Protein AF-A0A6A4HD79-F1 (afdb_monomer_lite)

Sequence (95 aa):
CPKLGIQPFVKSMCDAEGIAFKPYLSTQLSTAFDLYMAILNGVCLCVQKTLGREGPNWRMLNCCPACQYRLDGEEELDVRMLACMDGNNSLRRVE

Foldseek 3Di:
DPPDDLQVVQVVVCVVVVHDDDPVSSVVVVVVVVVVVVVVVVVVVVVCVVVVQPDPCSCVCPPDCVQNPDDVPDDDDPDSHDDDDPVCVVVVVPD

pLDDT: mean 85.29, std 13.97, range [38.59, 98.06]

Radius of gyration: 21.61 Å; chains: 1; bounding box: 38×23×62 Å

Secondary structure (DSSP, 8-state):
-----HHHHHHHHHHHTT----HHHHHHHHHHHHHHHHHHHHHHHHHHHHTT--STTHHHHTS-HHHH---TT----SS-------TT-GGGS--

Structure (mmCIF, N/CA/C/O backbone):
data_AF-A0A6A4HD79-F1
#
_entry.id   AF-A0A6A4HD79-F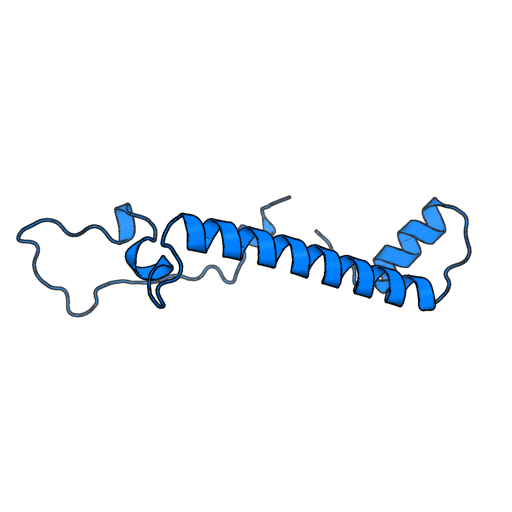1
#
loop_
_atom_site.group_PDB
_atom_site.id
_atom_site.type_symbol
_atom_site.label_atom_id
_atom_site.label_alt_id
_atom_site.label_comp_id
_atom_site.label_asym_id
_atom_site.label_entity_id
_atom_site.label_seq_id
_atom_site.pdbx_PDB_ins_code
_atom_site.Cartn_x
_atom_site.Cartn_y
_atom_site.Cartn_z
_atom_site.occupancy
_atom_site.B_iso_or_equiv
_atom_site.auth_seq_id
_atom_site.auth_comp_id
_atom_site.auth_asym_id
_atom_site.auth_atom_id
_atom_site.pdbx_PDB_model_num
ATOM 1 N N . CYS A 1 1 ? 12.528 -9.905 2.453 1.00 44.22 1 CYS A N 1
ATOM 2 C CA . CYS A 1 1 ? 12.253 -9.327 1.125 1.00 44.22 1 CYS A CA 1
ATOM 3 C C . CYS A 1 1 ? 13.173 -8.121 0.902 1.00 44.22 1 CYS A C 1
ATOM 5 O O . CYS A 1 1 ? 13.123 -7.205 1.726 1.00 44.22 1 CYS A O 1
ATOM 7 N N . PRO A 1 2 ? 14.087 -8.125 -0.088 1.00 47.16 2 PRO A N 1
ATOM 8 C CA . PRO A 1 2 ? 14.921 -6.956 -0.349 1.00 47.16 2 PRO A CA 1
ATOM 9 C C . PRO A 1 2 ? 14.013 -5.777 -0.709 1.00 47.16 2 PRO A C 1
ATOM 11 O O . PRO A 1 2 ? 13.138 -5.902 -1.562 1.00 47.16 2 PRO A O 1
ATOM 14 N N . LYS A 1 3 ? 14.203 -4.628 -0.050 1.00 57.09 3 LYS A N 1
ATOM 15 C CA . LYS A 1 3 ? 13.548 -3.381 -0.458 1.00 57.09 3 LYS A CA 1
ATOM 16 C C . LYS A 1 3 ? 14.208 -2.905 -1.744 1.00 57.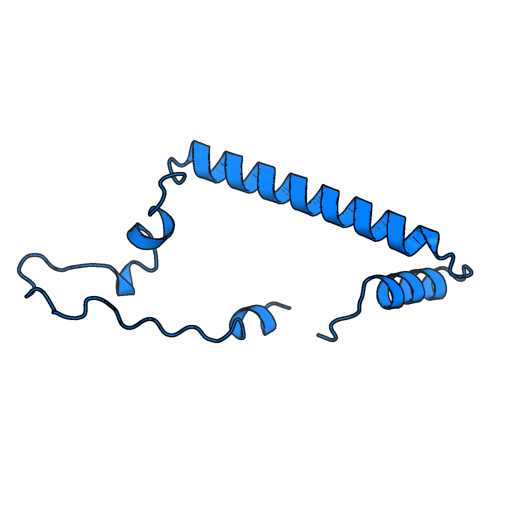09 3 LYS A C 1
ATOM 18 O O . LYS A 1 3 ? 15.135 -2.100 -1.718 1.00 57.09 3 LYS A O 1
ATOM 23 N N . LEU A 1 4 ? 13.768 -3.464 -2.863 1.00 66.50 4 LEU A N 1
ATOM 24 C CA . LEU A 1 4 ? 14.149 -2.972 -4.172 1.00 66.50 4 LEU A CA 1
ATOM 25 C C . LEU A 1 4 ? 13.480 -1.610 -4.346 1.00 66.50 4 LEU A C 1
ATOM 27 O O . LEU A 1 4 ? 12.260 -1.489 -4.276 1.00 66.50 4 LEU A O 1
ATOM 31 N N . GLY A 1 5 ? 14.288 -0.567 -4.531 1.00 84.25 5 GLY A N 1
ATOM 32 C CA . GLY A 1 5 ? 13.762 0.707 -5.007 1.00 84.25 5 GLY A CA 1
ATOM 33 C C . GLY A 1 5 ? 13.075 0.530 -6.366 1.00 84.25 5 GLY A C 1
ATOM 34 O O . GLY A 1 5 ? 13.350 -0.426 -7.093 1.00 84.25 5 GLY A O 1
ATOM 35 N N . ILE A 1 6 ? 12.226 1.485 -6.746 1.00 89.00 6 ILE A N 1
ATOM 36 C CA . ILE A 1 6 ? 11.522 1.466 -8.040 1.00 89.00 6 ILE A CA 1
ATOM 37 C C . ILE A 1 6 ? 12.492 1.244 -9.206 1.00 89.00 6 ILE A C 1
ATOM 39 O O . ILE A 1 6 ? 12.239 0.422 -10.075 1.00 89.00 6 ILE A O 1
ATOM 43 N N . GLN A 1 7 ? 13.643 1.918 -9.208 1.00 90.12 7 GLN A N 1
ATOM 44 C CA . GLN A 1 7 ? 14.604 1.807 -10.303 1.00 90.12 7 GLN A CA 1
ATOM 45 C C . GLN A 1 7 ? 15.224 0.404 -10.466 1.00 90.12 7 GLN A C 1
ATOM 47 O O . GLN A 1 7 ? 15.181 -0.106 -11.585 1.00 90.12 7 GLN A O 1
ATOM 52 N N . PRO A 1 8 ? 15.813 -0.243 -9.436 1.00 91.75 8 PRO A N 1
ATOM 53 C CA . PRO A 1 8 ? 16.308 -1.612 -9.587 1.00 91.75 8 PRO A CA 1
ATOM 54 C C . PRO A 1 8 ? 15.192 -2.613 -9.914 1.00 91.75 8 PRO A C 1
ATOM 56 O O . PRO A 1 8 ? 15.436 -3.539 -10.681 1.00 91.75 8 PRO A O 1
ATOM 59 N N . PHE A 1 9 ? 13.966 -2.396 -9.427 1.00 92.56 9 PHE A N 1
ATOM 60 C CA . PHE A 1 9 ? 12.816 -3.208 -9.824 1.00 92.56 9 PHE A CA 1
ATOM 61 C C . PHE A 1 9 ? 12.499 -3.060 -11.324 1.00 92.56 9 PHE A C 1
ATOM 63 O O . PHE A 1 9 ? 12.439 -4.049 -12.048 1.00 92.56 9 PHE A O 1
ATOM 70 N N . VAL A 1 10 ? 12.405 -1.830 -11.836 1.00 94.94 10 VAL A N 1
ATOM 71 C CA . VAL A 1 10 ? 12.150 -1.567 -13.266 1.00 94.94 10 VAL A CA 1
ATOM 72 C C . VAL A 1 10 ? 13.266 -2.114 -14.150 1.00 94.94 10 VAL A C 1
ATOM 74 O O . VAL A 1 10 ? 12.981 -2.661 -15.211 1.00 94.94 10 VAL A O 1
ATOM 77 N N . LYS A 1 11 ? 14.528 -2.012 -13.714 1.00 94.81 11 LYS A N 1
ATOM 78 C CA . LYS A 1 11 ? 15.660 -2.629 -14.417 1.00 94.81 11 LYS A CA 1
ATOM 79 C C . LYS A 1 11 ? 15.497 -4.141 -14.523 1.00 94.81 11 LYS A C 1
ATOM 81 O O . LYS A 1 11 ? 15.602 -4.649 -15.627 1.00 94.81 11 LYS A O 1
ATOM 86 N N . SER A 1 12 ? 15.132 -4.826 -13.435 1.00 94.50 12 SER A N 1
ATOM 87 C CA . SER A 1 12 ? 14.900 -6.276 -13.489 1.00 94.50 12 SER A CA 1
ATOM 88 C C . SER A 1 12 ? 13.782 -6.673 -14.462 1.00 94.50 12 SER A C 1
ATOM 90 O O . SER A 1 12 ? 13.919 -7.675 -15.155 1.00 94.50 12 SER A O 1
ATOM 92 N N . MET A 1 13 ? 12.722 -5.863 -14.586 1.00 94.69 13 MET A N 1
ATOM 93 C CA . MET A 1 13 ? 11.688 -6.081 -15.606 1.00 94.69 13 MET A CA 1
ATOM 94 C C . MET A 1 13 ? 12.227 -5.859 -17.023 1.00 94.69 13 MET A C 1
ATOM 96 O O . MET A 1 13 ? 11.946 -6.647 -17.913 1.00 94.69 13 MET A O 1
ATOM 100 N N . CYS A 1 14 ? 13.027 -4.811 -17.239 1.00 96.50 14 CYS A N 1
ATOM 101 C CA . CYS A 1 14 ? 13.645 -4.559 -18.542 1.00 96.50 14 CYS A CA 1
ATOM 102 C C . CYS A 1 14 ? 14.579 -5.706 -18.956 1.00 96.50 14 CYS A C 1
ATOM 104 O O . CYS A 1 14 ? 14.519 -6.162 -20.095 1.00 96.50 14 CYS A O 1
ATOM 106 N N . ASP A 1 15 ? 15.394 -6.194 -18.018 1.00 96.38 15 ASP A N 1
ATOM 107 C CA . ASP A 1 15 ? 16.320 -7.305 -18.234 1.00 96.38 15 ASP A CA 1
ATOM 108 C C . ASP A 1 15 ? 15.562 -8.605 -18.559 1.00 96.38 15 ASP A C 1
ATOM 110 O O . ASP A 1 15 ? 15.962 -9.334 -19.466 1.00 96.38 15 ASP A O 1
ATOM 114 N N . ALA A 1 16 ? 14.443 -8.870 -17.871 1.00 96.69 16 ALA A N 1
ATOM 115 C CA . ALA A 1 16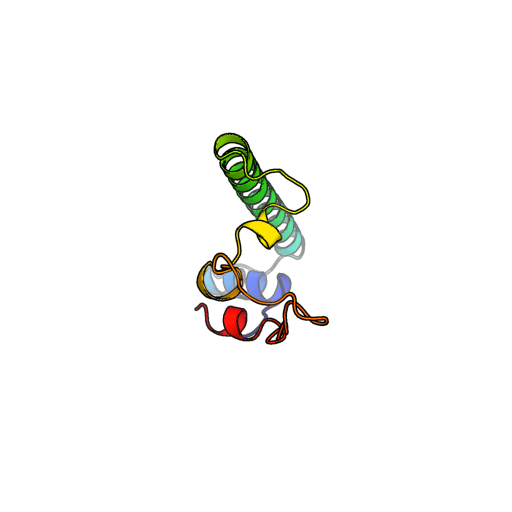 ? 13.585 -10.029 -18.130 1.00 96.69 16 ALA A CA 1
ATOM 116 C C . ALA A 1 16 ? 12.936 -9.994 -19.526 1.00 96.69 16 ALA A C 1
ATOM 118 O O . ALA A 1 16 ? 12.836 -11.027 -20.183 1.00 96.69 16 ALA A O 1
ATOM 119 N N . GLU A 1 17 ? 12.547 -8.808 -19.994 1.00 96.12 17 GLU A N 1
ATOM 120 C CA . GLU A 1 17 ? 11.946 -8.593 -21.318 1.00 96.12 17 GLU A CA 1
ATOM 121 C C . GLU A 1 17 ? 12.992 -8.416 -22.438 1.00 96.12 17 GLU A C 1
ATOM 123 O O . GLU A 1 17 ? 12.643 -8.211 -23.601 1.00 96.12 17 GLU A O 1
ATOM 128 N N . GLY A 1 18 ? 14.291 -8.456 -22.114 1.00 96.31 18 GLY A N 1
ATOM 129 C CA . GLY A 1 18 ? 15.373 -8.256 -23.083 1.00 96.31 18 GLY A CA 1
ATOM 130 C C . GLY A 1 18 ? 15.429 -6.843 -23.677 1.00 96.31 18 GLY A C 1
ATOM 131 O O . GLY A 1 18 ? 15.977 -6.648 -24.765 1.00 96.31 18 GLY A O 1
ATOM 132 N N . ILE A 1 19 ? 14.864 -5.846 -22.989 1.00 96.25 19 ILE A N 1
ATOM 133 C CA . ILE A 1 19 ? 14.828 -4.450 -23.438 1.00 96.25 19 ILE A CA 1
ATOM 134 C C . ILE A 1 19 ? 15.832 -3.592 -22.668 1.00 96.25 19 ILE A C 1
ATOM 136 O O . ILE A 1 19 ? 16.040 -3.744 -21.468 1.00 96.25 19 ILE A O 1
ATOM 140 N N . ALA A 1 20 ? 16.432 -2.615 -23.347 1.00 96.94 20 ALA A N 1
ATOM 141 C CA . ALA A 1 20 ? 17.309 -1.657 -22.683 1.00 96.94 20 ALA A CA 1
ATOM 142 C C . ALA A 1 20 ? 16.509 -0.755 -21.729 1.00 96.94 20 ALA A C 1
ATOM 144 O O . ALA A 1 20 ? 15.521 -0.129 -22.129 1.00 96.94 20 ALA A O 1
ATOM 145 N N . PHE A 1 21 ? 16.978 -0.636 -20.485 1.00 96.31 21 PHE A N 1
ATOM 146 C CA . PHE A 1 21 ? 16.381 0.255 -19.494 1.00 96.31 21 PHE A CA 1
ATOM 147 C C . PHE A 1 21 ? 16.359 1.710 -19.983 1.00 96.31 21 PHE A C 1
ATOM 149 O O . PHE A 1 21 ? 17.382 2.270 -20.385 1.00 96.31 21 PHE A O 1
ATOM 156 N N . LYS A 1 22 ? 15.194 2.354 -19.867 1.00 96.31 22 LYS A N 1
ATOM 157 C CA . LYS A 1 22 ? 15.006 3.783 -20.140 1.00 96.31 22 LYS A CA 1
ATOM 158 C C . LYS A 1 22 ? 14.567 4.485 -18.852 1.00 96.31 22 LYS A C 1
ATOM 160 O O . LYS A 1 22 ? 13.597 4.035 -18.245 1.00 96.31 22 LYS A O 1
ATOM 165 N N . PRO A 1 23 ? 15.203 5.602 -18.445 1.00 93.06 23 PRO A N 1
ATOM 166 C CA . PRO A 1 23 ? 14.895 6.270 -17.177 1.00 93.06 23 PRO A CA 1
ATOM 167 C C . PRO A 1 23 ? 13.414 6.611 -16.967 1.00 93.06 23 PRO A C 1
ATOM 169 O O . PRO A 1 23 ? 12.922 6.506 -15.845 1.00 93.06 23 PRO A O 1
ATOM 172 N N . TYR A 1 24 ? 12.685 6.952 -18.037 1.00 95.94 24 TYR A N 1
ATOM 173 C CA . TYR A 1 24 ? 11.263 7.289 -17.944 1.00 95.94 24 TYR A CA 1
ATOM 174 C C . TYR A 1 24 ? 10.379 6.113 -17.506 1.00 95.94 24 TYR A C 1
ATOM 176 O O . TYR A 1 24 ? 9.299 6.351 -16.972 1.00 95.94 24 TYR A O 1
ATOM 184 N N . LEU A 1 25 ? 10.809 4.859 -17.705 1.00 96.12 25 LEU A N 1
ATOM 185 C CA . LEU A 1 25 ? 10.034 3.679 -17.303 1.00 96.12 25 LEU A CA 1
ATOM 186 C C . LEU A 1 25 ? 9.879 3.618 -15.781 1.00 96.12 25 LEU A C 1
ATOM 188 O O . LEU A 1 25 ? 8.819 3.250 -15.284 1.00 96.12 25 LEU A O 1
ATOM 192 N N . SER A 1 26 ? 10.896 4.059 -15.034 1.00 94.62 26 SER A N 1
ATOM 193 C CA . SER A 1 26 ? 10.804 4.184 -13.577 1.00 94.62 26 SER A CA 1
ATOM 194 C C . SER A 1 26 ? 9.775 5.225 -13.156 1.00 94.62 26 SER A C 1
ATOM 196 O O . SER A 1 26 ? 9.010 4.989 -12.225 1.00 94.62 26 SER A O 1
ATOM 198 N N . THR A 1 27 ? 9.735 6.365 -13.849 1.00 95.38 27 THR A N 1
ATOM 199 C CA . THR A 1 27 ? 8.744 7.415 -13.590 1.00 95.38 27 THR A CA 1
ATOM 200 C C . THR A 1 27 ? 7.337 6.915 -13.897 1.00 95.38 27 THR A C 1
ATOM 202 O O . THR A 1 27 ? 6.459 7.041 -13.052 1.00 95.38 27 THR A O 1
ATOM 205 N N . GLN A 1 28 ? 7.135 6.285 -15.058 1.00 95.88 28 GLN A N 1
ATOM 206 C CA . GLN A 1 28 ? 5.839 5.728 -15.449 1.00 95.88 28 GLN A CA 1
ATOM 207 C C . GLN A 1 28 ? 5.350 4.666 -14.464 1.00 95.88 28 GLN A C 1
ATOM 209 O O . GLN A 1 28 ? 4.186 4.703 -14.068 1.00 95.88 28 GLN A O 1
ATOM 214 N N . LEU A 1 29 ? 6.232 3.761 -14.025 1.00 94.38 29 LEU A N 1
ATOM 215 C CA . LEU A 1 29 ? 5.867 2.757 -13.032 1.00 94.38 29 LEU A CA 1
ATOM 216 C C . LEU A 1 29 ? 5.500 3.400 -11.692 1.00 94.38 29 LEU A C 1
ATOM 218 O O . LEU A 1 29 ? 4.484 3.030 -11.114 1.00 94.38 29 LEU A O 1
ATOM 222 N N . SER A 1 30 ? 6.293 4.365 -11.212 1.00 93.88 30 SER A N 1
ATOM 223 C CA . SER A 1 30 ? 5.987 5.083 -9.969 1.00 93.88 30 SER A CA 1
ATOM 224 C C . SER A 1 30 ? 4.611 5.736 -10.042 1.00 93.88 30 SER A C 1
ATOM 226 O O . SER A 1 30 ? 3.783 5.512 -9.170 1.00 93.88 30 SER A O 1
ATOM 228 N N . THR A 1 31 ? 4.329 6.472 -11.121 1.00 96.56 31 THR A N 1
ATOM 229 C CA . THR A 1 31 ? 3.032 7.128 -11.319 1.00 96.56 31 THR A CA 1
ATOM 230 C C . THR A 1 31 ? 1.884 6.121 -11.374 1.00 96.56 31 THR A C 1
ATOM 232 O O . THR A 1 31 ? 0.853 6.335 -10.741 1.00 96.56 31 THR A O 1
ATOM 235 N N . ALA A 1 32 ? 2.045 5.009 -12.097 1.00 96.56 32 ALA A N 1
ATOM 236 C CA . ALA A 1 32 ? 1.026 3.963 -12.159 1.00 96.56 32 ALA A CA 1
ATOM 237 C C . ALA A 1 32 ? 0.777 3.322 -10.783 1.00 96.56 32 ALA A C 1
ATOM 239 O O . ALA A 1 32 ? -0.371 3.076 -10.412 1.00 96.56 32 ALA A O 1
ATOM 240 N N . PHE A 1 33 ? 1.838 3.092 -10.009 1.00 93.75 33 PHE A N 1
ATOM 241 C CA . PHE A 1 33 ? 1.750 2.545 -8.661 1.00 93.75 33 PHE A CA 1
ATOM 242 C C . PHE A 1 33 ? 1.060 3.512 -7.688 1.00 93.75 33 PHE A C 1
ATOM 244 O O . PHE A 1 33 ? 0.186 3.091 -6.930 1.00 93.75 33 PHE A O 1
ATOM 251 N N . ASP A 1 34 ? 1.381 4.805 -7.752 1.00 94.19 34 ASP A N 1
ATOM 252 C CA . ASP A 1 34 ? 0.731 5.839 -6.941 1.00 94.19 34 ASP A CA 1
ATOM 253 C C . ASP A 1 34 ? -0.773 5.922 -7.246 1.00 94.19 34 ASP A C 1
ATOM 255 O O . ASP A 1 34 ? -1.595 5.977 -6.328 1.00 94.19 34 ASP A O 1
ATOM 259 N N . LEU A 1 35 ? -1.156 5.852 -8.528 1.00 97.94 35 LEU A N 1
ATOM 260 C CA . LEU A 1 35 ? -2.562 5.802 -8.946 1.00 97.94 35 LEU A CA 1
ATOM 261 C C . LEU A 1 35 ? -3.268 4.542 -8.436 1.00 97.94 35 LEU A C 1
ATOM 263 O O . LEU A 1 35 ? -4.384 4.625 -7.925 1.00 97.94 35 LEU A O 1
ATOM 267 N N . TYR A 1 36 ? -2.618 3.383 -8.533 1.00 96.38 36 TYR A N 1
ATOM 268 C CA . TYR A 1 36 ? -3.150 2.131 -8.000 1.00 96.38 36 TYR A CA 1
ATOM 269 C C . TYR A 1 36 ? -3.398 2.220 -6.486 1.00 96.38 36 TYR A C 1
ATOM 271 O O . TYR A 1 36 ? -4.486 1.888 -6.012 1.00 96.38 36 TYR A O 1
ATOM 279 N N . MET A 1 37 ? -2.432 2.747 -5.730 1.00 96.06 37 MET A N 1
ATOM 280 C CA . MET A 1 37 ? -2.573 2.980 -4.290 1.00 96.06 37 MET A CA 1
ATOM 281 C C . MET A 1 37 ? -3.690 3.981 -3.976 1.00 96.06 37 MET A C 1
ATOM 283 O O . MET A 1 37 ? -4.460 3.766 -3.040 1.00 96.06 37 MET A O 1
ATOM 287 N N . ALA A 1 38 ? -3.827 5.051 -4.763 1.00 97.44 38 ALA A N 1
ATOM 288 C CA . ALA A 1 38 ? -4.908 6.021 -4.605 1.00 97.44 38 ALA A CA 1
ATOM 289 C C . ALA A 1 38 ? -6.291 5.376 -4.796 1.00 97.44 38 ALA A C 1
ATOM 291 O O . ALA A 1 38 ? -7.195 5.624 -3.997 1.00 97.44 38 ALA A O 1
ATOM 292 N N . ILE A 1 39 ? -6.441 4.499 -5.795 1.00 98.06 39 ILE A N 1
ATOM 293 C CA . ILE A 1 39 ? -7.679 3.743 -6.031 1.00 98.06 39 ILE A CA 1
ATOM 294 C C . ILE A 1 39 ? -7.980 2.826 -4.843 1.00 98.06 39 ILE A C 1
ATOM 296 O O . ILE A 1 39 ? -9.087 2.872 -4.306 1.00 98.06 39 ILE A O 1
ATOM 300 N N . LEU A 1 40 ? -7.004 2.031 -4.391 1.00 97.56 40 LEU A N 1
ATOM 301 C CA . LEU A 1 40 ? -7.183 1.143 -3.238 1.00 97.56 40 LEU A CA 1
ATOM 302 C C . LEU A 1 40 ? -7.582 1.912 -1.976 1.00 97.56 40 LEU A C 1
ATOM 304 O O . LEU A 1 40 ? -8.504 1.509 -1.267 1.00 97.56 40 LEU A O 1
ATOM 308 N N . ASN A 1 41 ? -6.920 3.037 -1.708 1.00 95.69 41 ASN A N 1
ATOM 309 C CA . ASN A 1 41 ? -7.245 3.894 -0.574 1.00 95.69 41 ASN A CA 1
ATOM 310 C C . ASN A 1 41 ? -8.659 4.469 -0.696 1.00 95.69 41 ASN A C 1
ATOM 312 O O . ASN A 1 41 ? -9.400 4.468 0.286 1.00 95.69 41 ASN A O 1
ATOM 316 N N . GLY A 1 42 ? -9.061 4.896 -1.895 1.00 97.19 42 GLY A N 1
ATOM 317 C CA . GLY A 1 42 ? -10.422 5.350 -2.173 1.00 97.19 42 GLY A CA 1
ATOM 318 C C . GLY A 1 42 ? -11.467 4.268 -1.891 1.00 97.19 42 GLY A C 1
ATOM 319 O O . GLY A 1 42 ? -12.443 4.523 -1.189 1.00 97.19 42 GLY A O 1
ATOM 320 N N . VAL A 1 43 ? -11.236 3.037 -2.354 1.00 97.31 43 VAL A N 1
ATOM 321 C CA . VAL A 1 43 ? -12.121 1.893 -2.076 1.00 97.31 43 VAL A CA 1
ATOM 322 C C . VAL A 1 43 ? -12.192 1.606 -0.575 1.00 97.31 43 VAL A C 1
ATOM 324 O O . VAL A 1 43 ? -13.287 1.470 -0.028 1.00 97.31 43 VAL A O 1
ATOM 327 N N . CYS A 1 44 ? -11.053 1.575 0.119 1.00 95.00 44 CYS A N 1
ATOM 328 C CA . CYS A 1 44 ? -11.002 1.386 1.569 1.00 95.00 44 CYS A CA 1
ATOM 329 C C . CYS A 1 44 ? -11.786 2.465 2.326 1.00 95.00 44 CYS A C 1
ATOM 331 O O . CYS A 1 44 ? -12.490 2.144 3.284 1.00 95.00 44 CYS A O 1
ATOM 333 N N . LEU A 1 45 ? -11.692 3.728 1.900 1.00 93.94 45 LEU A N 1
ATOM 334 C CA . LEU A 1 45 ? -12.454 4.835 2.479 1.00 93.94 45 LEU A CA 1
ATOM 335 C C . LEU A 1 45 ? -13.956 4.656 2.258 1.00 93.94 45 LEU A C 1
ATOM 337 O O . LEU A 1 45 ? -14.726 4.793 3.207 1.00 93.94 45 LEU A O 1
ATOM 341 N N . CYS A 1 46 ? -14.376 4.288 1.046 1.00 97.00 46 CYS A N 1
ATOM 342 C CA . CYS A 1 46 ? -15.778 3.997 0.751 1.00 97.00 46 CYS A CA 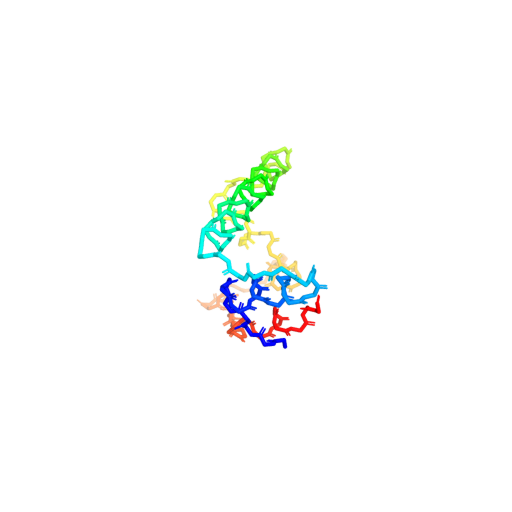1
ATOM 343 C C . CYS A 1 46 ? -16.315 2.877 1.649 1.00 97.00 46 CYS A C 1
ATOM 345 O O . CYS A 1 46 ? -17.353 3.046 2.281 1.00 97.00 46 CYS A O 1
ATOM 347 N N . VAL A 1 47 ? -15.578 1.771 1.777 1.00 95.69 47 VAL A N 1
ATOM 348 C CA . VAL A 1 47 ? -15.952 0.653 2.657 1.00 95.69 47 VAL A CA 1
ATOM 349 C C . VAL A 1 47 ? -16.039 1.101 4.116 1.00 95.69 47 VAL A C 1
ATOM 351 O O . VAL A 1 47 ? -17.005 0.775 4.802 1.00 95.69 47 VAL A O 1
ATOM 354 N N . GLN A 1 48 ? -15.058 1.867 4.604 1.00 93.12 48 GLN A N 1
ATOM 355 C CA . GLN A 1 48 ? -15.077 2.393 5.970 1.00 93.12 48 GLN A CA 1
ATOM 356 C C . GLN A 1 48 ? -16.306 3.268 6.209 1.00 93.12 48 GLN A C 1
ATOM 358 O O . GLN A 1 48 ? -16.997 3.070 7.205 1.00 93.12 48 GLN A O 1
ATOM 363 N N . LYS A 1 49 ? -16.623 4.168 5.279 1.00 94.81 49 LYS A N 1
ATOM 364 C CA . LYS A 1 49 ? -17.800 5.032 5.353 1.00 94.81 49 LYS A CA 1
ATOM 365 C C . LYS A 1 49 ? -19.104 4.237 5.356 1.00 94.81 49 LYS A C 1
ATOM 367 O O . LYS A 1 49 ? -19.932 4.435 6.238 1.00 94.81 49 LYS A O 1
ATOM 372 N N . THR A 1 50 ? -19.273 3.293 4.429 1.00 96.62 50 THR A N 1
ATOM 373 C CA . THR A 1 50 ? -20.470 2.437 4.361 1.00 96.62 50 THR A CA 1
ATOM 374 C C . THR A 1 50 ? -20.682 1.637 5.646 1.00 96.62 50 THR A C 1
ATOM 376 O O . THR A 1 50 ? -21.817 1.410 6.050 1.00 96.62 50 THR A O 1
ATOM 379 N N . LEU A 1 51 ? -19.598 1.240 6.314 1.00 95.00 51 LEU A N 1
ATOM 380 C CA . LEU A 1 51 ? -19.645 0.514 7.582 1.00 95.00 51 LEU A CA 1
ATOM 381 C C . LEU A 1 51 ? -19.702 1.433 8.821 1.00 95.00 51 LEU A C 1
ATOM 383 O O . LEU A 1 51 ? -19.596 0.927 9.938 1.00 95.00 51 LEU A O 1
ATOM 387 N N . GLY A 1 52 ? -19.816 2.757 8.657 1.00 93.50 52 GLY A N 1
ATOM 388 C CA . GLY A 1 52 ? -19.863 3.720 9.767 1.00 93.50 52 GLY A CA 1
ATOM 389 C C . GLY A 1 52 ? -18.551 3.841 10.554 1.00 93.50 52 GLY A C 1
ATOM 390 O O . GLY A 1 52 ? -18.556 4.127 11.750 1.00 93.50 52 GLY A O 1
ATOM 391 N N . ARG A 1 53 ? -17.409 3.586 9.905 1.00 92.31 53 ARG A N 1
ATOM 392 C CA . ARG A 1 53 ? -16.073 3.463 10.522 1.00 92.31 53 ARG A CA 1
ATOM 393 C C . ARG A 1 53 ? -15.194 4.708 10.388 1.00 92.31 53 ARG A C 1
ATOM 395 O O . ARG A 1 53 ? -13.981 4.629 10.558 1.00 92.31 53 ARG A O 1
ATOM 402 N N . GLU A 1 54 ? -15.791 5.846 10.058 1.00 89.75 54 GLU A N 1
ATOM 403 C CA . GLU A 1 54 ? -15.096 7.099 9.723 1.00 89.75 54 GLU A CA 1
ATOM 404 C C . GLU A 1 54 ? -14.835 8.025 10.927 1.00 89.75 54 GLU A C 1
ATOM 406 O O . GLU A 1 54 ? -14.221 9.080 10.781 1.00 89.75 54 GLU A O 1
ATOM 411 N N . GLY A 1 55 ? -15.264 7.635 12.133 1.00 88.81 55 GLY A N 1
ATOM 412 C CA . GLY A 1 55 ? -15.050 8.429 13.345 1.00 88.81 55 GLY A CA 1
ATOM 413 C C . GLY A 1 55 ? -13.561 8.578 13.712 1.00 88.81 55 GLY A C 1
ATOM 414 O O . GLY A 1 55 ? -12.800 7.618 13.563 1.00 88.81 55 GLY A O 1
ATOM 415 N N . PRO A 1 56 ? -13.136 9.728 14.276 1.00 85.56 56 PRO A N 1
ATOM 416 C CA . PRO A 1 56 ? -11.723 10.041 14.540 1.00 85.56 56 PRO A CA 1
ATOM 417 C C . PRO A 1 56 ? -11.026 9.019 15.449 1.00 85.56 56 PRO A C 1
ATOM 419 O O . PRO A 1 56 ? -9.839 8.753 15.291 1.00 85.56 56 PRO A O 1
ATOM 422 N N . ASN A 1 57 ? -11.782 8.385 16.349 1.00 84.75 57 ASN A N 1
ATOM 423 C CA . ASN A 1 57 ? -11.280 7.367 17.271 1.00 84.75 57 ASN A CA 1
ATOM 424 C C . ASN A 1 57 ? -11.797 5.957 16.944 1.00 84.75 57 ASN A C 1
ATOM 426 O O . ASN A 1 57 ? -11.631 5.054 17.761 1.00 84.75 57 ASN A O 1
ATOM 430 N N . TRP A 1 58 ? -12.422 5.734 15.777 1.00 87.69 58 TRP A N 1
ATOM 431 C CA . TRP A 1 58 ? -13.107 4.468 15.479 1.00 87.69 58 TRP A CA 1
ATOM 432 C C . TRP A 1 58 ? -12.171 3.264 15.611 1.00 87.69 58 TRP A C 1
ATOM 434 O O . TRP A 1 58 ? -12.508 2.303 16.298 1.00 87.69 58 TRP A O 1
ATOM 444 N N . ARG A 1 59 ? -10.962 3.338 15.037 1.00 83.75 59 ARG A N 1
ATOM 445 C CA . ARG A 1 59 ? -9.967 2.254 15.133 1.00 83.75 59 ARG A CA 1
ATOM 446 C C . ARG A 1 59 ? -9.527 1.985 16.565 1.00 83.75 59 ARG A C 1
ATOM 448 O O . ARG A 1 59 ? -9.305 0.835 16.910 1.00 83.75 59 ARG A O 1
ATOM 455 N N . MET A 1 60 ? -9.393 3.027 17.383 1.00 80.12 60 MET A N 1
ATOM 456 C CA . MET A 1 60 ? -8.997 2.870 18.779 1.00 80.12 60 MET A CA 1
ATOM 457 C C . MET A 1 60 ? -10.138 2.283 19.604 1.00 80.12 60 MET A C 1
ATOM 459 O O . MET A 1 60 ? -9.886 1.424 20.423 1.00 80.12 60 MET A O 1
ATOM 463 N N . LEU A 1 61 ? -11.388 2.676 19.369 1.00 80.81 61 LEU A N 1
ATOM 464 C CA . LEU A 1 61 ? -12.541 2.129 20.092 1.00 80.81 61 LEU A CA 1
ATOM 465 C C . LEU A 1 61 ? -12.905 0.702 19.654 1.00 80.81 61 LEU A C 1
ATOM 467 O O . LEU A 1 61 ? -13.496 -0.039 20.427 1.00 80.81 61 LEU A O 1
ATOM 471 N N . ASN A 1 62 ? -12.544 0.320 18.427 1.00 81.38 62 ASN A N 1
ATOM 472 C CA . ASN A 1 62 ? -12.877 -0.971 17.815 1.00 81.38 62 ASN A CA 1
ATOM 473 C C . ASN A 1 62 ? -11.624 -1.803 17.494 1.00 81.38 62 ASN A C 1
ATOM 475 O O . ASN A 1 62 ? -11.640 -2.635 16.585 1.00 81.38 62 ASN A O 1
ATOM 479 N N . CYS 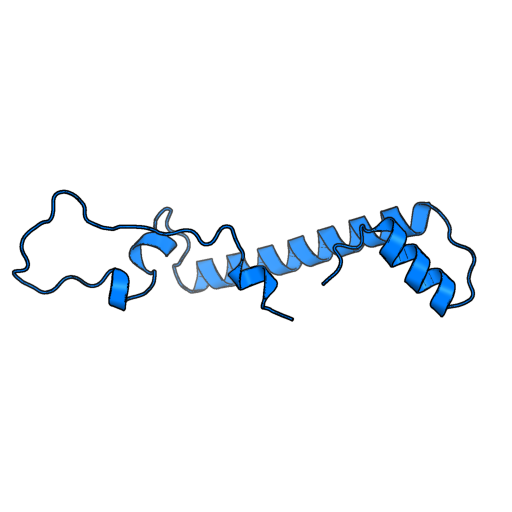A 1 63 ? -10.516 -1.553 18.197 1.00 80.88 63 CYS A N 1
ATOM 480 C CA . CYS A 1 63 ? -9.321 -2.393 18.100 1.00 80.88 63 CYS A CA 1
ATOM 481 C C . CYS A 1 63 ? -9.590 -3.764 18.749 1.00 80.88 63 CYS A C 1
ATOM 483 O O . CYS A 1 63 ? -10.713 -4.042 19.161 1.00 80.88 63 CYS A O 1
ATOM 485 N N . CYS A 1 64 ? -8.559 -4.611 18.856 1.00 80.69 64 CYS A N 1
ATOM 486 C CA . CYS A 1 64 ? -8.635 -5.962 19.419 1.00 80.69 64 CYS A CA 1
ATOM 487 C C . CYS A 1 64 ? -9.598 -6.037 20.623 1.00 80.69 64 CYS A C 1
ATOM 489 O O . CYS A 1 64 ? -9.265 -5.491 21.680 1.00 80.69 64 CYS A O 1
ATOM 491 N N . PRO A 1 65 ? -10.762 -6.708 20.484 1.00 76.69 65 PRO A N 1
ATOM 492 C CA . PRO A 1 65 ? -11.764 -6.760 21.542 1.00 76.69 65 PRO A CA 1
ATOM 493 C C . PRO A 1 65 ? -11.182 -7.286 22.852 1.00 76.69 65 PRO A C 1
ATOM 495 O O . PRO A 1 65 ? -11.378 -6.669 23.887 1.00 76.69 65 PRO A O 1
ATOM 498 N N . ALA A 1 66 ? -10.352 -8.332 22.807 1.00 77.69 66 ALA A N 1
ATOM 499 C CA . ALA A 1 66 ? -9.711 -8.880 24.004 1.00 77.69 66 ALA A CA 1
ATOM 500 C C . ALA A 1 66 ? -8.780 -7.883 24.725 1.00 77.69 66 ALA A C 1
ATOM 502 O O . ALA A 1 66 ? -8.591 -7.994 25.928 1.00 77.69 66 ALA A O 1
ATOM 503 N N . CYS A 1 67 ? -8.207 -6.908 24.012 1.00 75.69 67 CYS A N 1
ATOM 504 C CA . CYS A 1 67 ? -7.336 -5.886 24.602 1.00 75.69 67 CYS A CA 1
ATOM 505 C C . CYS A 1 67 ? -8.092 -4.631 25.068 1.00 75.69 67 CYS A C 1
ATOM 507 O O . CYS A 1 67 ? -7.490 -3.764 25.694 1.00 75.69 67 CYS A O 1
ATOM 509 N N . GLN A 1 68 ? -9.360 -4.471 24.681 1.00 77.94 68 GLN A N 1
ATOM 510 C CA . GLN A 1 68 ? -10.128 -3.227 24.848 1.00 77.94 68 GLN A CA 1
ATOM 511 C C . GLN A 1 68 ? -11.415 -3.413 25.654 1.00 77.94 68 GLN A C 1
ATOM 513 O O . GLN A 1 68 ? -12.006 -2.423 26.088 1.00 77.94 68 GLN A O 1
ATOM 518 N N . TYR A 1 69 ? -11.868 -4.657 25.811 1.00 80.12 69 TYR A N 1
ATOM 519 C CA . TYR A 1 69 ? -13.088 -5.007 26.519 1.00 80.12 69 TYR A CA 1
ATOM 520 C C . TYR A 1 69 ? -12.953 -4.704 28.012 1.00 80.12 69 TYR A C 1
ATOM 522 O O . TYR A 1 69 ? -11.925 -5.005 28.613 1.00 80.12 69 TYR A O 1
ATOM 530 N N . ARG A 1 70 ? -13.997 -4.105 28.589 1.00 80.19 70 ARG A N 1
ATOM 531 C CA . ARG A 1 70 ? -14.121 -3.829 30.025 1.00 80.19 70 ARG A CA 1
ATOM 532 C C . ARG A 1 70 ? -15.246 -4.679 30.582 1.00 80.19 70 ARG A C 1
ATOM 534 O O . ARG A 1 70 ? -16.302 -4.764 29.952 1.00 80.19 70 ARG A O 1
ATOM 541 N N . LEU A 1 71 ? -15.022 -5.280 31.742 1.00 83.81 71 LEU A N 1
ATOM 542 C CA . LEU A 1 71 ? -16.083 -5.972 32.462 1.00 83.81 71 LEU A CA 1
ATOM 543 C C . LEU A 1 71 ? -16.890 -4.968 33.290 1.00 83.81 71 LEU A C 1
ATOM 545 O O . LEU A 1 71 ? -16.344 -4.009 33.838 1.00 83.81 71 LEU A O 1
ATOM 549 N N . ASP A 1 72 ? -18.198 -5.194 33.394 1.00 87.88 72 ASP A N 1
ATOM 550 C CA . ASP A 1 72 ? -19.048 -4.390 34.270 1.00 87.88 72 ASP A CA 1
ATOM 551 C C . ASP A 1 72 ? -18.592 -4.556 35.728 1.00 87.88 72 ASP A C 1
ATOM 553 O O . ASP A 1 72 ? -18.532 -5.669 36.251 1.00 87.88 72 ASP A O 1
ATOM 557 N N . GLY A 1 73 ? -18.268 -3.435 36.380 1.00 89.94 73 GLY A N 1
ATOM 558 C CA . GLY A 1 73 ? -17.786 -3.402 37.765 1.00 89.94 73 GLY A CA 1
ATOM 559 C C . GLY A 1 73 ? -16.270 -3.544 37.937 1.00 89.94 73 GLY A C 1
ATOM 560 O O . GLY A 1 73 ? -15.807 -3.635 39.072 1.00 89.94 73 GLY A O 1
ATOM 561 N N . GLU A 1 74 ? -15.495 -3.558 36.851 1.00 88.88 74 GLU A N 1
ATOM 562 C CA . GLU A 1 74 ? -14.032 -3.518 36.924 1.00 88.88 74 GLU A CA 1
ATOM 563 C C . GLU A 1 74 ? -13.528 -2.150 37.423 1.00 88.88 74 GLU A C 1
ATOM 565 O O . GLU A 1 74 ? -14.088 -1.103 37.089 1.00 88.88 74 GLU A O 1
ATOM 570 N N . GLU A 1 75 ? -12.471 -2.160 38.238 1.00 88.12 75 GLU A N 1
ATOM 571 C CA . GLU A 1 75 ? -11.874 -0.946 38.799 1.00 88.12 75 GLU A CA 1
ATOM 572 C C . GLU A 1 75 ? -11.147 -0.133 37.717 1.00 88.12 75 GLU A C 1
ATOM 574 O O . GLU A 1 75 ? -10.483 -0.680 36.831 1.00 88.12 75 GLU A O 1
ATOM 579 N N . GLU A 1 76 ? -11.282 1.194 37.763 1.00 88.06 76 GLU A N 1
ATOM 580 C CA . GLU A 1 76 ? -10.670 2.061 36.761 1.00 88.06 76 GLU A CA 1
ATOM 581 C C . GLU A 1 76 ? -9.164 2.202 37.021 1.00 88.06 76 GLU A C 1
ATOM 583 O O . GLU A 1 76 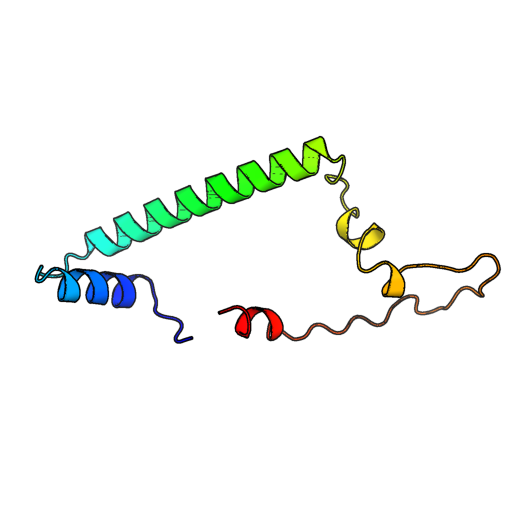? -8.733 2.747 38.032 1.00 88.06 76 GLU A O 1
ATOM 588 N N . LEU A 1 77 ? -8.356 1.689 36.091 1.00 85.25 77 LEU A N 1
ATOM 589 C CA . LEU A 1 77 ? -6.897 1.757 36.168 1.00 85.25 77 LEU A CA 1
ATOM 590 C C . LEU A 1 77 ? -6.376 3.142 35.753 1.00 85.25 77 LEU A C 1
ATOM 592 O O . LEU A 1 77 ? -6.753 3.646 34.692 1.00 85.25 77 LEU A O 1
ATOM 596 N N . ASP A 1 78 ? -5.400 3.677 36.499 1.00 86.81 78 ASP A N 1
ATOM 597 C CA . ASP A 1 78 ? -4.670 4.914 36.149 1.00 86.81 78 ASP A CA 1
ATOM 598 C C . ASP A 1 78 ? -4.024 4.838 34.754 1.00 86.81 78 ASP A C 1
ATOM 600 O O . ASP A 1 78 ? -3.968 5.820 34.009 1.00 86.81 78 ASP A O 1
ATOM 604 N N . VAL A 1 79 ? -3.546 3.647 34.374 1.00 83.00 79 VAL A N 1
ATOM 605 C CA . VAL A 1 79 ? -3.024 3.351 33.035 1.00 83.00 79 VAL A CA 1
ATOM 606 C C . VAL A 1 79 ? -3.902 2.292 32.382 1.00 83.00 79 VAL A C 1
ATOM 608 O O . VAL A 1 79 ? -3.784 1.099 32.646 1.00 83.00 79 VAL A O 1
ATOM 611 N N . ARG A 1 80 ? -4.771 2.743 31.476 1.00 77.56 80 ARG A N 1
ATOM 612 C CA . ARG A 1 80 ? -5.771 1.902 30.800 1.00 77.56 80 ARG A CA 1
ATOM 613 C C . ARG A 1 80 ? -5.183 0.866 29.834 1.00 77.56 80 ARG A C 1
ATOM 615 O O . ARG A 1 80 ? -5.820 -0.147 29.569 1.00 77.56 80 ARG A O 1
ATOM 622 N N . MET A 1 81 ? -4.037 1.146 29.218 1.00 77.69 81 MET A N 1
ATOM 623 C CA . MET A 1 81 ? -3.482 0.291 28.169 1.00 77.69 81 MET A CA 1
ATOM 624 C C . MET A 1 81 ? -1.968 0.434 28.084 1.00 77.69 81 MET A C 1
ATOM 626 O O . MET A 1 81 ? -1.446 1.544 28.008 1.00 77.69 81 MET A O 1
ATOM 630 N N . LEU A 1 82 ? -1.280 -0.704 28.002 1.00 81.38 82 LEU A N 1
ATOM 631 C CA . LEU A 1 82 ? 0.123 -0.774 27.614 1.00 81.38 82 LEU A CA 1
ATOM 632 C C . LEU A 1 82 ? 0.194 -1.164 26.138 1.00 81.38 82 LEU A C 1
ATOM 634 O O . LEU A 1 82 ? -0.084 -2.302 25.765 1.00 81.38 82 LEU A O 1
ATOM 638 N N . ALA A 1 83 ? 0.533 -0.202 25.284 1.00 76.38 83 ALA A N 1
ATOM 639 C CA . ALA A 1 83 ? 0.721 -0.454 23.863 1.00 76.38 83 ALA A CA 1
ATOM 640 C C . ALA A 1 83 ? 2.181 -0.832 23.590 1.00 76.38 83 ALA A C 1
ATOM 642 O O . ALA A 1 83 ? 3.097 -0.084 23.931 1.00 76.38 83 ALA A O 1
ATOM 643 N N . CYS A 1 84 ? 2.397 -1.968 22.929 1.00 76.38 84 CYS A N 1
ATOM 644 C CA . CYS A 1 84 ? 3.696 -2.329 22.375 1.00 76.38 84 CYS A CA 1
ATOM 645 C C . CYS A 1 84 ? 3.609 -2.263 20.850 1.00 76.38 84 CYS A C 1
ATOM 647 O O . CYS A 1 84 ? 2.785 -2.944 20.240 1.00 76.38 84 CYS A O 1
ATOM 649 N N . MET A 1 85 ? 4.436 -1.421 20.236 1.00 74.62 85 MET A N 1
ATOM 650 C CA . MET A 1 85 ? 4.564 -1.354 18.783 1.00 74.62 85 MET A CA 1
ATOM 651 C C . MET A 1 85 ? 5.792 -2.155 18.376 1.00 74.62 85 MET A C 1
ATOM 653 O O . MET A 1 85 ? 6.905 -1.854 18.797 1.00 74.62 85 MET A O 1
ATOM 657 N N . ASP A 1 86 ? 5.611 -3.147 17.514 1.00 78.19 86 ASP A N 1
ATOM 658 C CA . ASP A 1 86 ? 6.692 -4.027 17.059 1.00 78.19 86 ASP A CA 1
ATOM 659 C C . ASP A 1 86 ? 7.632 -3.377 16.021 1.00 78.19 86 ASP A C 1
ATOM 661 O O . ASP A 1 86 ? 8.414 -4.065 15.362 1.00 78.19 86 ASP A O 1
ATOM 665 N N . GLY A 1 87 ? 7.532 -2.058 15.823 1.00 74.69 87 GLY A N 1
ATOM 666 C CA . GLY A 1 87 ? 8.290 -1.333 14.806 1.00 74.69 87 GLY A CA 1
ATOM 667 C C . GLY A 1 87 ? 7.963 -1.778 13.378 1.00 74.69 87 GLY A C 1
ATOM 668 O O . GLY A 1 87 ? 8.828 -1.698 12.502 1.00 74.69 87 GLY A O 1
ATOM 669 N N . ASN A 1 88 ? 6.737 -2.260 13.142 1.00 67.06 88 ASN A N 1
ATOM 670 C CA . ASN A 1 88 ? 6.278 -2.794 11.864 1.00 67.06 88 ASN A CA 1
ATOM 671 C C . ASN A 1 88 ? 6.979 -4.110 11.466 1.00 67.06 88 ASN A C 1
ATOM 673 O O . ASN A 1 88 ? 7.090 -4.429 10.280 1.00 67.06 88 ASN A O 1
ATOM 677 N N . ASN A 1 89 ? 7.504 -4.868 12.437 1.00 69.75 89 ASN A N 1
ATOM 678 C CA . ASN A 1 89 ? 8.171 -6.149 12.183 1.00 69.75 89 ASN A CA 1
ATOM 679 C C . ASN A 1 89 ? 7.204 -7.246 11.727 1.00 69.75 89 ASN A C 1
ATOM 681 O O . ASN A 1 89 ? 7.591 -8.083 10.916 1.00 69.75 89 ASN A O 1
ATOM 685 N N . SER A 1 90 ? 5.958 -7.245 12.196 1.00 64.62 90 SER A N 1
ATOM 686 C CA . SER A 1 90 ? 4.894 -8.142 11.727 1.00 64.62 90 SER A CA 1
ATOM 687 C C . SER A 1 90 ? 4.616 -7.967 10.235 1.00 64.62 90 SER A C 1
ATOM 689 O O . SER A 1 90 ? 4.508 -8.949 9.508 1.00 64.62 90 SER A O 1
ATOM 691 N N . LEU A 1 91 ? 4.629 -6.731 9.741 1.00 55.75 91 LEU A N 1
ATOM 692 C CA . LEU A 1 91 ? 4.456 -6.402 8.323 1.00 55.75 91 LEU A CA 1
ATOM 693 C C . LEU A 1 91 ? 5.666 -6.807 7.460 1.00 55.75 91 LEU A C 1
ATOM 695 O O . LEU A 1 91 ? 5.551 -6.891 6.244 1.00 55.75 91 LEU A O 1
ATOM 699 N N . ARG A 1 92 ? 6.818 -7.128 8.072 1.00 53.12 92 ARG A N 1
ATOM 700 C CA . ARG A 1 92 ? 7.950 -7.779 7.382 1.00 53.12 92 ARG A CA 1
ATOM 701 C C . ARG A 1 92 ? 7.750 -9.287 7.186 1.00 53.12 92 ARG A C 1
ATOM 703 O O . ARG A 1 92 ? 8.570 -9.893 6.500 1.00 53.12 92 ARG A O 1
ATOM 710 N N . ARG A 1 93 ? 6.738 -9.887 7.829 1.00 49.47 93 ARG A N 1
ATOM 711 C CA . ARG A 1 93 ? 6.417 -11.326 7.766 1.00 49.47 93 ARG A CA 1
ATOM 712 C C . ARG A 1 93 ? 5.253 -11.650 6.832 1.00 49.47 93 ARG A C 1
ATOM 714 O O . ARG A 1 93 ? 4.966 -12.824 6.645 1.00 49.47 93 ARG A O 1
ATOM 721 N N . VAL A 1 94 ? 4.574 -10.637 6.296 1.00 38.59 94 VAL A N 1
ATOM 722 C CA . VAL A 1 94 ? 3.597 -10.842 5.226 1.00 38.59 94 VAL A CA 1
ATOM 723 C C . VAL A 1 94 ? 4.404 -10.942 3.935 1.00 38.59 94 VAL A C 1
ATOM 725 O O . VAL A 1 94 ? 5.081 -9.981 3.563 1.00 38.59 94 VAL A O 1
ATOM 728 N N . GLU A 1 95 ? 4.436 -12.151 3.378 1.00 42.41 95 GLU A N 1
ATOM 729 C CA . GLU A 1 95 ? 5.117 -12.515 2.128 1.00 42.41 95 GLU A CA 1
ATOM 730 C C . GLU A 1 95 ? 4.553 -11.767 0.916 1.00 42.41 95 GLU A C 1
ATOM 732 O O . GLU A 1 95 ? 3.319 -11.551 0.867 1.00 42.41 95 GLU A O 1
#

Organism: NCBI:txid1447944